Protein AF-R4KWC5-F1 (afdb_monomer_lite)

Secondary structure (DSSP, 8-state):
--EEEPPPEEE-SEEEEEEETTTTTTTEEEEEEEESSTT--EEEEEEEEEE-TT--EEEEEEEEE-SSS-EEEEEEEEE--

Sequence (81 aa):
MAFIQAPPVLQGTGDFHWEWDYGDRDNYWGYSVRPFQANEAVETIRTWVTSDNNLSQTTHFIVRKLDADPGLLRFTAVRLP

Foldseek 3Di:
DDKDKDDWDKDAAFKDKDKDQCPVVQQWDDKDKAFPDPPWDKDFPDWDWDADPVRRIMIMTTMGTHDRGIGTIIMMIDHDD

pLDDT: mean 91.58, std 6.41, range [63.62, 97.75]

Structure (mmCIF, N/CA/C/O backbone):
data_AF-R4KWC5-F1
#
_entry.id   AF-R4KWC5-F1
#
loop_
_atom_site.group_PDB
_atom_site.id
_atom_site.type_symbol
_atom_site.label_atom_id
_atom_site.label_alt_id
_atom_site.label_comp_id
_atom_site.label_asym_id
_atom_site.label_entity_id
_atom_site.label_seq_id
_atom_site.pdbx_PDB_ins_code
_atom_site.Cartn_x
_atom_site.Cartn_y
_atom_site.Cartn_z
_atom_site.occupancy
_atom_site.B_iso_or_equiv
_atom_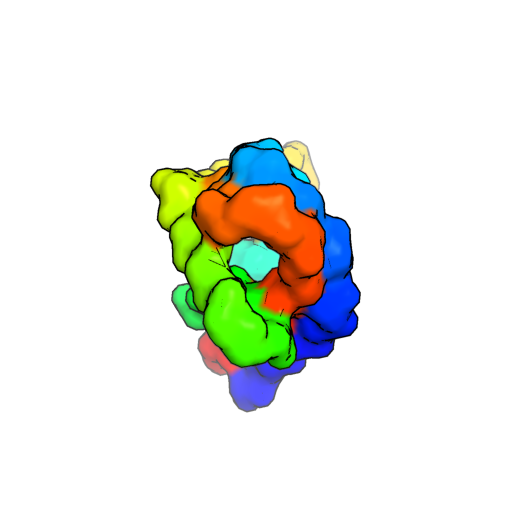site.auth_seq_id
_atom_site.auth_comp_id
_atom_site.auth_asym_id
_atom_site.auth_atom_id
_atom_site.pdbx_PDB_model_num
ATOM 1 N N . MET A 1 1 ? -4.716 -7.605 -20.269 1.00 63.62 1 MET A N 1
ATOM 2 C CA . MET A 1 1 ? -4.667 -6.770 -19.051 1.00 63.62 1 MET A CA 1
ATOM 3 C C . MET A 1 1 ? -4.475 -7.707 -17.873 1.00 63.62 1 MET A C 1
ATOM 5 O O . MET A 1 1 ? -5.307 -8.590 -17.696 1.00 63.62 1 MET A O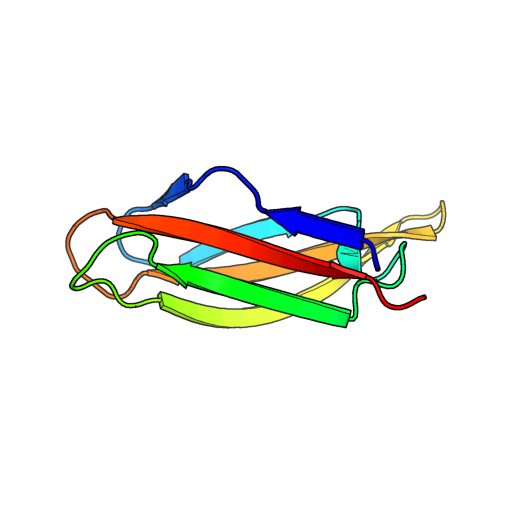 1
ATOM 9 N N . ALA A 1 2 ? -3.350 -7.615 -17.165 1.00 80.75 2 ALA A N 1
ATOM 10 C CA . ALA A 1 2 ? -3.103 -8.457 -15.993 1.00 80.75 2 ALA A CA 1
ATOM 11 C C . ALA A 1 2 ? -3.609 -7.739 -14.736 1.00 80.75 2 ALA A C 1
ATOM 13 O O . ALA A 1 2 ? -3.497 -6.518 -14.636 1.00 80.75 2 ALA A O 1
ATOM 14 N N . PHE A 1 3 ? -4.189 -8.486 -13.801 1.00 86.94 3 PHE A N 1
ATOM 15 C CA . PHE A 1 3 ? -4.679 -7.955 -12.534 1.00 86.94 3 PHE A CA 1
ATOM 16 C C . PHE A 1 3 ? -4.090 -8.760 -11.380 1.00 86.94 3 PHE A C 1
ATOM 18 O O . PHE A 1 3 ? -3.956 -9.980 -11.463 1.00 86.94 3 PHE A O 1
ATOM 25 N N . ILE A 1 4 ? -3.756 -8.070 -10.296 1.00 90.25 4 ILE A N 1
ATOM 26 C CA . ILE A 1 4 ? -3.374 -8.671 -9.025 1.00 90.25 4 ILE A CA 1
ATOM 27 C C . ILE A 1 4 ? -4.493 -8.416 -8.036 1.00 90.25 4 ILE A C 1
ATOM 29 O O . ILE A 1 4 ? -4.991 -7.299 -7.891 1.00 90.25 4 ILE A O 1
ATOM 33 N N . GLN A 1 5 ? -4.862 -9.473 -7.330 1.00 91.88 5 GLN A N 1
ATOM 34 C CA . GLN A 1 5 ? -5.776 -9.408 -6.212 1.00 91.88 5 GLN A CA 1
ATOM 35 C C . GLN A 1 5 ? -5.190 -10.236 -5.074 1.00 91.88 5 GLN A C 1
ATOM 37 O O . GLN A 1 5 ? -5.345 -11.456 -5.041 1.00 91.88 5 GLN A O 1
ATOM 42 N N . ALA A 1 6 ? -4.496 -9.565 -4.158 1.00 92.00 6 ALA A N 1
ATOM 43 C CA . ALA A 1 6 ? -3.871 -10.232 -3.028 1.00 92.00 6 ALA A CA 1
ATOM 44 C C . ALA A 1 6 ? -4.938 -10.778 -2.052 1.00 92.00 6 ALA A C 1
ATOM 46 O O . ALA A 1 6 ? -6.071 -10.256 -1.999 1.00 92.00 6 ALA A O 1
ATOM 47 N N . PRO A 1 7 ? -4.609 -11.829 -1.276 1.00 95.12 7 PRO A N 1
ATOM 48 C CA . PRO A 1 7 ? -5.394 -12.214 -0.112 1.00 95.12 7 PRO A CA 1
ATOM 49 C C . PRO A 1 7 ? -5.556 -11.025 0.851 1.00 95.12 7 PRO A C 1
ATOM 51 O O . PRO A 1 7 ? -4.621 -10.235 0.991 1.00 95.12 7 PRO A O 1
ATOM 54 N N . PRO A 1 8 ? -6.722 -10.863 1.499 1.00 96.00 8 PRO A N 1
ATOM 55 C CA . PRO A 1 8 ? -6.888 -9.846 2.527 1.00 96.00 8 PRO A CA 1
ATOM 56 C C . PRO A 1 8 ? -5.936 -10.078 3.705 1.00 96.00 8 PRO A C 1
ATOM 58 O O . PRO A 1 8 ? -5.683 -11.220 4.087 1.00 96.00 8 PRO A O 1
ATOM 61 N N . VAL A 1 9 ? -5.447 -8.994 4.297 1.00 95.81 9 VAL A N 1
ATOM 62 C CA . VAL A 1 9 ? -4.518 -9.004 5.431 1.00 95.81 9 VAL A CA 1
ATOM 63 C C . VAL A 1 9 ? -5.187 -8.319 6.615 1.00 95.81 9 VAL A C 1
ATOM 65 O O . VAL A 1 9 ? -5.737 -7.229 6.462 1.00 95.81 9 VAL A O 1
ATOM 68 N N . LEU A 1 10 ? -5.149 -8.956 7.786 1.00 96.31 10 LEU A N 1
ATOM 69 C CA . LEU A 1 10 ? -5.666 -8.373 9.023 1.00 96.31 10 LEU A CA 1
ATOM 70 C C . LEU A 1 10 ? -4.714 -7.282 9.508 1.00 96.31 10 LEU A C 1
ATOM 72 O O . LEU A 1 10 ? -3.524 -7.538 9.671 1.00 96.31 10 LEU A O 1
ATOM 76 N N . GLN A 1 11 ? -5.245 -6.087 9.743 1.00 95.62 11 GLN A N 1
ATOM 77 C CA . GLN A 1 11 ? -4.498 -4.954 10.279 1.00 95.62 11 GLN A CA 1
ATOM 78 C C . GLN A 1 11 ? -5.213 -4.409 11.510 1.00 95.62 11 GLN A C 1
ATOM 80 O O . GLN A 1 11 ? -6.440 -4.321 11.525 1.00 95.62 11 GLN A O 1
ATOM 85 N N . GLY A 1 12 ? -4.445 -4.055 12.541 1.00 96.19 12 GLY A N 1
ATOM 86 C CA . GLY A 1 12 ? -4.958 -3.275 13.670 1.00 96.19 12 GLY A CA 1
ATOM 87 C C . GLY A 1 12 ? -5.176 -1.812 13.281 1.00 96.19 12 GLY A C 1
ATOM 88 O O . GLY A 1 12 ? -4.986 -1.442 12.129 1.00 96.19 12 GLY A O 1
ATOM 89 N N . THR A 1 13 ? -5.535 -0.961 14.236 1.00 96.12 13 THR A N 1
ATOM 90 C CA . THR A 1 13 ? -5.598 0.494 14.027 1.00 96.12 13 THR A CA 1
ATOM 91 C C . THR A 1 13 ? -4.198 1.099 13.918 1.00 96.12 13 THR A C 1
ATOM 93 O O . THR A 1 13 ? -3.297 0.710 14.663 1.00 96.12 13 THR A O 1
ATOM 96 N N . GLY A 1 14 ? -4.023 2.092 13.043 1.00 96.44 14 GLY A N 1
ATOM 97 C CA . GLY A 1 14 ? -2.768 2.837 12.898 1.00 96.44 14 GLY A CA 1
ATOM 98 C C . GLY A 1 14 ? -2.126 2.707 11.521 1.00 96.44 14 GLY A C 1
ATOM 99 O O . GLY A 1 14 ? -2.791 2.340 10.551 1.00 96.44 14 GLY A O 1
ATOM 100 N N . ASP A 1 15 ? -0.838 3.048 11.451 1.00 97.75 15 ASP A N 1
ATOM 101 C CA . ASP A 1 15 ? -0.078 3.149 10.203 1.00 97.75 15 ASP A CA 1
ATOM 102 C C . ASP A 1 15 ? 0.751 1.888 9.970 1.00 97.75 15 ASP A C 1
ATOM 104 O O . ASP A 1 15 ? 1.534 1.471 10.823 1.00 97.75 15 ASP A O 1
ATOM 108 N N . PHE A 1 16 ? 0.618 1.321 8.777 1.00 96.94 16 PHE A N 1
ATOM 109 C CA . PHE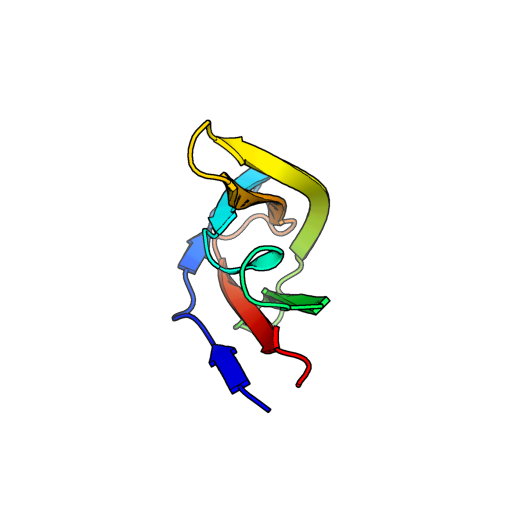 A 1 16 ? 1.313 0.117 8.352 1.00 96.94 16 PHE A CA 1
ATOM 110 C C . PHE A 1 16 ? 2.071 0.388 7.066 1.00 96.94 16 PHE A C 1
ATOM 112 O O . PHE A 1 16 ? 1.563 1.017 6.135 1.00 96.94 16 PHE A O 1
ATOM 119 N N . HIS A 1 17 ? 3.297 -0.118 7.013 1.00 96.88 17 HIS A N 1
ATOM 120 C CA . HIS A 1 17 ? 4.121 -0.064 5.819 1.00 96.88 17 HIS A CA 1
ATOM 121 C C . HIS A 1 17 ? 3.929 -1.343 5.012 1.00 96.88 17 HIS A C 1
ATOM 123 O O . HIS A 1 17 ? 4.154 -2.442 5.518 1.00 96.88 17 HIS A O 1
ATOM 129 N N . TRP A 1 18 ? 3.460 -1.198 3.775 1.00 95.25 18 TRP A N 1
ATOM 130 C CA . TRP A 1 18 ? 3.337 -2.291 2.815 1.00 95.25 18 TRP A CA 1
ATOM 131 C C . TRP A 1 18 ? 4.339 -2.106 1.682 1.00 95.25 18 TRP A C 1
ATOM 133 O O . TRP A 1 18 ? 4.615 -0.977 1.268 1.00 95.25 18 TRP A O 1
ATOM 143 N N . GLU A 1 19 ? 4.836 -3.220 1.157 1.00 93.88 19 GLU A N 1
ATOM 144 C CA . GLU A 1 19 ? 5.815 -3.249 0.074 1.00 93.88 19 GLU A CA 1
ATOM 145 C C . GLU A 1 19 ? 5.356 -4.179 -1.039 1.00 93.88 19 GLU A C 1
ATOM 147 O O . GLU A 1 19 ? 4.702 -5.199 -0.797 1.00 93.88 19 GLU A O 1
ATOM 152 N N . TRP A 1 20 ? 5.681 -3.802 -2.272 1.00 91.12 20 TRP A N 1
ATOM 153 C CA . TRP A 1 20 ? 5.305 -4.562 -3.447 1.00 91.12 20 TRP A CA 1
ATOM 154 C C . TRP A 1 20 ? 6.318 -4.417 -4.589 1.00 91.12 20 TRP A C 1
ATOM 156 O O . TRP A 1 20 ? 6.464 -3.351 -5.185 1.00 91.12 20 TRP A O 1
ATOM 166 N N . ASP A 1 21 ? 6.961 -5.532 -4.938 1.00 85.94 21 ASP A N 1
ATOM 167 C CA . ASP A 1 21 ? 8.108 -5.584 -5.866 1.00 85.94 21 ASP A CA 1
ATOM 168 C C . ASP A 1 21 ? 7.740 -5.644 -7.358 1.00 85.94 21 ASP A C 1
ATOM 170 O O . ASP A 1 21 ? 8.608 -5.831 -8.210 1.00 85.94 21 ASP A O 1
ATOM 174 N N . TYR A 1 22 ? 6.450 -5.558 -7.697 1.00 76.94 22 TYR A N 1
ATOM 175 C CA . TYR A 1 22 ? 5.997 -5.613 -9.094 1.00 76.94 22 TYR A CA 1
ATOM 176 C C . TYR A 1 22 ? 5.471 -4.278 -9.621 1.00 76.94 22 TYR A C 1
ATOM 178 O O . TYR A 1 22 ? 5.219 -4.196 -10.815 1.00 76.94 22 TYR A O 1
ATOM 186 N N . GLY A 1 23 ? 5.273 -3.263 -8.772 1.00 75.62 23 GLY A N 1
ATOM 187 C CA . GLY A 1 23 ? 4.498 -2.067 -9.117 1.00 75.62 23 GLY A CA 1
ATOM 188 C C . GLY A 1 23 ? 4.985 -1.332 -10.359 1.00 75.62 23 GLY A C 1
ATOM 189 O O . GLY A 1 23 ? 4.523 -1.597 -11.472 1.00 75.62 23 GLY A O 1
ATOM 190 N N . ASP A 1 24 ? 5.931 -0.418 -10.178 1.00 72.00 24 ASP A N 1
ATOM 191 C CA . ASP A 1 24 ? 6.439 0.379 -11.298 1.00 72.00 24 ASP A CA 1
ATOM 192 C C . ASP A 1 24 ? 7.259 -0.467 -12.288 1.00 72.00 24 ASP A C 1
ATOM 194 O O . ASP A 1 24 ? 7.240 -0.194 -13.489 1.00 72.00 24 ASP A O 1
ATOM 198 N N . ARG A 1 25 ? 7.888 -1.557 -11.818 1.00 76.56 25 ARG A N 1
ATOM 199 C CA . ARG A 1 25 ? 8.739 -2.430 -12.642 1.00 76.56 25 ARG A CA 1
ATOM 200 C C . ARG A 1 25 ? 7.980 -3.071 -13.803 1.00 76.56 25 ARG A C 1
ATOM 202 O O . ARG A 1 25 ? 8.518 -3.190 -14.900 1.00 76.56 25 ARG A O 1
ATOM 209 N N . ASP A 1 26 ? 6.746 -3.511 -13.554 1.00 83.94 26 ASP A N 1
ATOM 210 C CA . ASP A 1 26 ? 5.958 -4.309 -14.497 1.00 83.94 26 ASP A CA 1
ATOM 211 C C . ASP A 1 26 ? 4.761 -3.531 -15.082 1.00 83.94 26 ASP A C 1
ATOM 213 O O . ASP A 1 26 ? 3.782 -4.139 -15.521 1.00 83.94 26 ASP A O 1
ATOM 217 N N . ASN A 1 27 ? 4.835 -2.193 -15.127 1.00 85.38 27 ASN A N 1
ATOM 218 C CA . ASN A 1 27 ? 3.796 -1.290 -15.653 1.00 85.38 27 ASN A CA 1
ATOM 219 C C . ASN A 1 27 ? 2.429 -1.427 -14.955 1.00 85.38 27 ASN A C 1
ATOM 221 O O . ASN A 1 27 ? 1.369 -1.329 -15.591 1.00 85.38 27 ASN A O 1
ATOM 225 N N . TYR A 1 28 ? 2.416 -1.650 -13.639 1.00 88.31 28 TYR A N 1
ATOM 226 C CA . TYR A 1 28 ? 1.185 -1.504 -12.872 1.00 88.31 28 TYR A CA 1
ATOM 227 C C . TYR A 1 28 ? 0.945 -0.036 -12.541 1.00 88.31 28 TYR A C 1
ATOM 229 O O . TYR A 1 28 ? 1.691 0.580 -11.794 1.00 88.31 28 TYR A O 1
ATOM 237 N N . TRP A 1 29 ? -0.125 0.523 -13.095 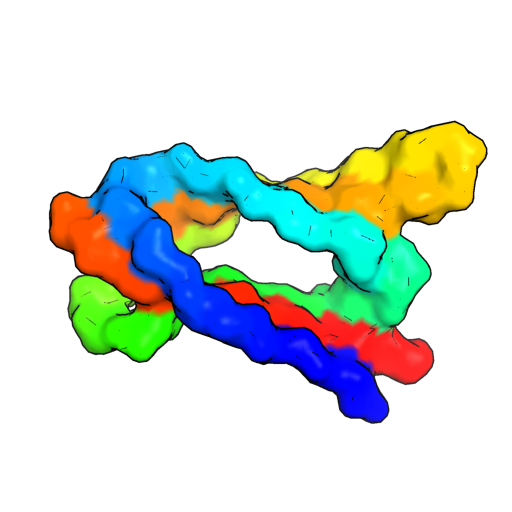1.00 81.81 29 TRP A N 1
ATOM 238 C CA . TRP A 1 29 ? -0.431 1.955 -12.976 1.00 81.81 29 TRP A CA 1
ATOM 239 C C . TRP A 1 29 ? -1.671 2.252 -12.142 1.00 81.81 29 TRP A C 1
ATOM 241 O O . TRP A 1 29 ? -1.836 3.366 -11.657 1.00 81.81 29 TRP A O 1
ATOM 251 N N . GLY A 1 30 ? -2.554 1.270 -11.965 1.00 86.44 30 GLY A N 1
ATOM 252 C CA . GLY A 1 30 ? -3.703 1.402 -11.078 1.00 86.44 30 GLY A CA 1
ATOM 253 C C . GLY A 1 30 ? -3.557 0.451 -9.907 1.00 86.44 30 GLY A C 1
ATOM 254 O O . GLY A 1 30 ? -3.443 -0.753 -10.115 1.00 86.44 30 GLY A O 1
ATOM 255 N N . TYR A 1 31 ? -3.597 0.966 -8.685 1.00 90.69 31 TYR A N 1
ATOM 256 C CA . TYR A 1 31 ? -3.666 0.155 -7.476 1.00 90.69 31 TYR A CA 1
ATOM 257 C C . TYR A 1 31 ? -4.670 0.747 -6.491 1.00 90.69 31 TYR A C 1
ATOM 259 O O . TYR A 1 31 ? -5.030 1.920 -6.553 1.00 90.69 31 TYR A O 1
ATOM 267 N N . SER A 1 32 ? -5.149 -0.093 -5.584 1.00 92.94 32 SER A N 1
ATOM 268 C CA . SER A 1 32 ? -6.040 0.308 -4.505 1.00 92.94 32 SER A CA 1
ATOM 269 C C . SER A 1 32 ? -5.781 -0.565 -3.289 1.00 92.94 32 SER A C 1
ATOM 271 O O . SER A 1 32 ? -5.715 -1.794 -3.398 1.00 92.94 32 SER A O 1
ATOM 273 N N . VAL A 1 33 ? -5.662 0.090 -2.136 1.00 95.31 33 VAL A N 1
ATOM 274 C CA . VAL A 1 33 ? -5.818 -0.532 -0.826 1.00 95.31 33 VAL A CA 1
ATOM 275 C C . VAL A 1 33 ? -7.215 -0.185 -0.339 1.00 95.31 33 VAL A C 1
ATOM 277 O O . VAL A 1 33 ? -7.572 0.989 -0.261 1.00 95.31 33 VAL A O 1
ATOM 280 N N . ARG A 1 34 ? -8.022 -1.205 -0.052 1.00 95.00 34 ARG A N 1
ATOM 281 C CA . ARG A 1 34 ? -9.423 -1.025 0.337 1.00 95.00 34 ARG A CA 1
ATOM 282 C C . ARG A 1 34 ? -9.824 -1.949 1.476 1.00 95.00 34 ARG A C 1
ATOM 284 O O . ARG A 1 34 ? -9.214 -3.010 1.628 1.00 95.00 34 ARG A O 1
ATOM 291 N N . PRO A 1 35 ? -10.879 -1.617 2.227 1.00 96.19 35 PRO A N 1
ATOM 292 C CA . PRO A 1 35 ? -11.426 -2.546 3.192 1.00 96.19 35 PRO A CA 1
ATOM 293 C C . PRO A 1 35 ? -12.044 -3.765 2.499 1.00 96.19 35 PRO A C 1
ATOM 295 O O . PRO A 1 35 ? -12.586 -3.667 1.394 1.00 96.19 35 PRO A O 1
ATOM 298 N N . PHE A 1 36 ? -11.938 -4.929 3.137 1.00 96.19 36 PHE A N 1
ATOM 299 C CA . PHE A 1 36 ? -12.547 -6.179 2.673 1.00 96.19 36 PHE A CA 1
ATOM 300 C C . PHE A 1 36 ? -13.855 -6.513 3.408 1.00 96.19 36 PHE A C 1
ATOM 302 O O . PHE A 1 36 ? -14.605 -7.382 2.967 1.00 96.19 36 PHE A O 1
ATOM 309 N N . GLN A 1 37 ? -14.136 -5.819 4.510 1.00 93.62 37 GLN A N 1
ATOM 310 C CA . GLN A 1 37 ? -15.312 -6.010 5.358 1.00 93.62 37 GLN A CA 1
ATOM 311 C C . GLN A 1 37 ? -16.123 -4.709 5.450 1.00 93.62 37 GLN A C 1
ATOM 313 O O . GLN A 1 37 ? -15.646 -3.637 5.076 1.00 93.62 37 GLN A O 1
ATOM 318 N N . ALA A 1 38 ? -17.376 -4.819 5.892 1.00 92.06 38 ALA A N 1
ATOM 319 C CA . ALA A 1 38 ? -18.254 -3.669 6.093 1.00 92.06 38 ALA A CA 1
ATOM 320 C C . ALA A 1 38 ? -17.859 -2.876 7.348 1.00 92.06 38 ALA A C 1
ATOM 322 O O . ALA A 1 38 ? -17.366 -3.466 8.302 1.00 92.06 38 ALA A O 1
ATOM 323 N N . ASN A 1 39 ? -18.178 -1.575 7.361 1.00 91.62 39 ASN A N 1
ATOM 324 C CA . ASN A 1 39 ? -17.896 -0.644 8.466 1.00 91.62 39 ASN A CA 1
ATOM 325 C C . ASN A 1 39 ? -16.402 -0.484 8.774 1.00 91.62 39 ASN A C 1
ATOM 327 O O . ASN A 1 39 ? -16.005 -0.390 9.927 1.00 91.62 39 ASN A O 1
ATOM 331 N N . GLU A 1 40 ? -15.596 -0.451 7.720 1.00 94.31 40 GLU A N 1
ATOM 332 C CA . GLU A 1 40 ? -14.151 -0.317 7.801 1.00 94.31 40 GLU A CA 1
ATOM 333 C C . GLU A 1 40 ? -13.699 0.866 6.940 1.00 94.31 40 GLU A C 1
ATOM 335 O O . GLU A 1 40 ? -14.214 1.090 5.839 1.00 94.31 40 GLU A O 1
ATOM 340 N N . ALA A 1 41 ? -12.703 1.598 7.417 1.00 94.38 41 ALA A N 1
ATOM 341 C CA . ALA A 1 41 ? -12.139 2.772 6.785 1.00 94.38 41 ALA A CA 1
ATOM 342 C C . ALA A 1 41 ? -10.610 2.670 6.733 1.00 94.38 41 ALA A C 1
ATOM 344 O O . ALA A 1 41 ? -9.930 2.326 7.705 1.00 94.38 41 ALA A O 1
ATOM 345 N N . VAL A 1 42 ? -10.064 2.979 5.560 1.00 96.00 42 VAL A N 1
ATOM 346 C CA . VAL A 1 42 ? -8.631 2.930 5.283 1.00 96.00 42 VAL A CA 1
ATOM 347 C C . VAL A 1 42 ? -8.229 4.115 4.422 1.00 96.00 42 VAL A C 1
ATOM 349 O O . VAL A 1 42 ? -8.960 4.517 3.519 1.00 96.00 42 VAL A O 1
ATOM 352 N N . GLU A 1 43 ? -7.045 4.643 4.688 1.00 96.06 43 GLU A N 1
ATOM 353 C CA . GLU A 1 43 ? -6.423 5.714 3.925 1.00 96.06 43 GLU A CA 1
ATOM 354 C C . GLU A 1 43 ? -5.033 5.268 3.459 1.00 96.06 43 GLU A C 1
ATOM 356 O O . GLU A 1 43 ? -4.300 4.612 4.196 1.00 96.06 43 GLU A O 1
ATOM 361 N N . THR A 1 44 ? -4.645 5.625 2.234 1.00 95.75 44 THR A N 1
ATOM 362 C CA . THR A 1 44 ? -3.239 5.541 1.813 1.00 95.75 44 THR A CA 1
ATOM 363 C C . THR A 1 44 ? -2.621 6.919 1.996 1.00 95.75 44 THR A C 1
ATOM 365 O O . THR A 1 44 ? -2.929 7.838 1.245 1.00 95.75 44 THR A O 1
ATOM 368 N N . ILE A 1 45 ? -1.771 7.065 3.010 1.00 97.19 45 ILE A N 1
ATOM 369 C CA . ILE A 1 45 ? -1.174 8.350 3.405 1.00 97.19 45 ILE A CA 1
ATOM 370 C C . ILE A 1 45 ? -0.068 8.752 2.439 1.00 97.19 45 ILE A C 1
ATOM 372 O O . ILE A 1 45 ? 0.115 9.928 2.123 1.00 97.19 45 ILE A O 1
ATOM 376 N N . ARG A 1 46 ? 0.727 7.772 2.008 1.00 95.88 46 ARG A N 1
ATOM 377 C CA . ARG A 1 46 ? 1.904 8.020 1.186 1.00 95.88 46 ARG A CA 1
ATOM 378 C C . ARG A 1 46 ? 2.182 6.827 0.297 1.00 95.88 46 ARG A C 1
ATOM 380 O O . ARG A 1 46 ? 2.178 5.698 0.778 1.00 95.88 46 ARG A O 1
ATOM 387 N N . THR A 1 47 ? 2.544 7.117 -0.944 1.00 93.56 47 THR A N 1
ATOM 388 C CA . THR A 1 47 ? 3.187 6.161 -1.842 1.00 93.56 47 THR A CA 1
ATOM 389 C C . THR A 1 47 ? 4.527 6.724 -2.285 1.00 93.56 47 THR A C 1
ATOM 391 O O . THR A 1 47 ? 4.649 7.923 -2.543 1.00 93.56 47 THR A O 1
ATOM 394 N N . TRP A 1 48 ? 5.543 5.875 -2.358 1.00 93.56 48 TRP A N 1
ATOM 395 C CA . TRP A 1 48 ? 6.813 6.196 -3.001 1.00 93.56 48 TRP A CA 1
ATOM 396 C C . TRP A 1 48 ? 7.427 4.924 -3.570 1.00 93.56 48 TRP A C 1
ATOM 398 O O . TRP A 1 48 ? 7.044 3.818 -3.191 1.00 93.56 48 TRP A O 1
ATOM 408 N N . VAL A 1 49 ? 8.383 5.089 -4.476 1.00 92.81 49 VAL A N 1
ATOM 409 C CA . VAL A 1 49 ? 9.067 3.974 -5.127 1.00 92.81 49 VAL A CA 1
ATOM 410 C C . VAL A 1 49 ? 10.559 4.107 -4.899 1.00 92.81 49 VAL A C 1
ATOM 412 O O . VAL A 1 49 ? 11.111 5.209 -4.948 1.00 92.81 49 VAL A O 1
ATOM 415 N N . THR A 1 50 ? 11.197 2.984 -4.601 1.00 93.31 50 THR A N 1
ATOM 416 C CA . THR A 1 50 ? 12.652 2.866 -4.534 1.00 93.31 50 THR A CA 1
ATOM 417 C C . THR A 1 50 ? 13.129 1.898 -5.609 1.00 93.31 50 THR A C 1
ATOM 419 O O . THR A 1 50 ? 12.347 1.101 -6.126 1.00 93.31 50 THR A O 1
ATOM 422 N N . SER A 1 51 ? 14.403 1.989 -5.981 1.00 92.88 51 SER A N 1
ATOM 423 C CA . SER A 1 51 ? 15.040 1.055 -6.907 1.00 92.88 51 SER A CA 1
ATOM 424 C C . SER A 1 51 ? 16.400 0.626 -6.377 1.00 92.88 51 SER A C 1
ATOM 426 O O . SER A 1 51 ? 17.122 1.454 -5.817 1.00 92.88 51 SER A O 1
ATOM 428 N N . ASP A 1 52 ? 16.769 -0.632 -6.595 1.00 90.69 52 ASP A N 1
ATOM 429 C CA . ASP A 1 52 ? 18.099 -1.148 -6.272 1.00 90.69 52 ASP A CA 1
ATOM 430 C C . ASP A 1 52 ? 19.094 -1.027 -7.449 1.00 90.69 52 ASP A C 1
ATOM 432 O O . ASP A 1 52 ? 18.782 -0.504 -8.523 1.00 90.69 52 ASP A O 1
ATOM 436 N N . ASN A 1 53 ? 20.315 -1.537 -7.251 1.00 94.62 53 ASN A N 1
ATOM 437 C CA . ASN A 1 53 ? 21.375 -1.534 -8.269 1.00 94.62 53 ASN A CA 1
ATOM 438 C C . ASN A 1 53 ? 21.062 -2.412 -9.496 1.00 94.62 53 ASN A C 1
ATOM 440 O O . ASN A 1 53 ? 21.737 -2.285 -10.516 1.00 94.62 53 ASN A O 1
ATOM 444 N N . ASN A 1 54 ? 20.062 -3.292 -9.407 1.00 89.62 54 ASN A N 1
ATOM 445 C CA . ASN A 1 54 ? 19.620 -4.168 -10.489 1.00 89.62 54 ASN A CA 1
ATOM 446 C C . ASN A 1 54 ? 18.383 -3.613 -11.214 1.00 89.62 54 ASN A C 1
ATOM 448 O O . ASN A 1 54 ? 17.771 -4.334 -12.001 1.00 89.62 54 ASN A O 1
ATOM 452 N N . LEU A 1 55 ? 18.001 -2.354 -10.949 1.00 85.38 55 LEU A N 1
ATOM 453 C CA . LEU A 1 55 ? 16.753 -1.741 -11.420 1.00 85.38 55 LEU A CA 1
ATOM 454 C C . LEU A 1 55 ? 15.496 -2.507 -10.975 1.00 85.38 55 LEU A C 1
ATOM 456 O O . LEU A 1 55 ? 14.437 -2.381 -11.593 1.00 85.38 55 LEU A O 1
ATOM 460 N N . SER A 1 56 ? 15.578 -3.273 -9.886 1.00 87.06 56 SER A N 1
ATOM 461 C CA . SER A 1 56 ? 14.387 -3.802 -9.237 1.00 87.06 56 SER A CA 1
ATOM 462 C C . SER A 1 56 ? 13.717 -2.663 -8.483 1.00 87.06 56 SER A C 1
ATOM 464 O O . SER A 1 56 ? 14.310 -2.084 -7.574 1.00 87.06 56 SER A O 1
ATOM 466 N N . GLN A 1 57 ? 12.503 -2.312 -8.899 1.00 89.94 57 GLN A N 1
ATOM 467 C CA . GLN A 1 57 ? 11.710 -1.260 -8.275 1.00 89.94 57 GLN A CA 1
ATOM 468 C C . GLN A 1 57 ? 10.742 -1.864 -7.258 1.00 89.94 57 GLN A C 1
ATOM 470 O O . GLN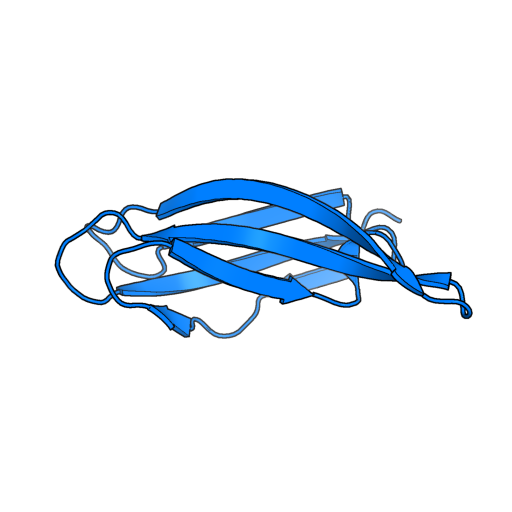 A 1 57 ? 10.022 -2.810 -7.581 1.00 89.94 57 GLN A O 1
ATOM 475 N N . THR A 1 58 ? 10.682 -1.277 -6.066 1.00 91.94 58 THR A N 1
ATOM 476 C CA . THR A 1 58 ? 9.723 -1.639 -5.018 1.00 91.94 58 THR A CA 1
ATOM 477 C C . THR A 1 58 ? 8.829 -0.443 -4.734 1.00 91.94 58 THR A C 1
ATOM 479 O O . THR A 1 58 ? 9.296 0.659 -4.429 1.00 91.94 58 THR A O 1
ATOM 482 N N . THR A 1 59 ? 7.520 -0.655 -4.839 1.00 92.94 59 THR A N 1
ATOM 483 C CA . THR A 1 59 ? 6.518 0.336 -4.456 1.00 92.94 59 THR A CA 1
ATOM 484 C C . THR A 1 59 ? 6.197 0.169 -2.978 1.00 92.94 59 THR A C 1
ATOM 486 O O . THR A 1 59 ? 5.863 -0.925 -2.522 1.00 92.94 59 THR A O 1
ATOM 489 N N . HIS A 1 60 ? 6.269 1.265 -2.234 1.00 94.19 60 HIS A N 1
ATOM 490 C CA . HIS A 1 60 ? 5.967 1.304 -0.812 1.00 94.19 60 HIS A CA 1
ATOM 491 C C . HIS A 1 60 ? 4.712 2.130 -0.550 1.00 94.19 60 HIS A C 1
ATOM 493 O O . HIS A 1 60 ? 4.499 3.174 -1.174 1.00 94.19 60 HIS A O 1
ATOM 499 N N . PHE A 1 61 ? 3.931 1.701 0.436 1.00 95.38 61 PHE A N 1
ATOM 500 C CA . PHE A 1 61 ? 2.721 2.381 0.882 1.00 95.38 61 PHE A CA 1
ATOM 501 C C . PHE A 1 61 ? 2.761 2.581 2.392 1.00 95.38 61 PHE A C 1
ATOM 503 O O . PHE A 1 61 ? 3.032 1.632 3.125 1.00 95.38 61 PHE A O 1
ATOM 510 N N . ILE A 1 62 ? 2.428 3.783 2.865 1.00 97.25 62 ILE A N 1
ATOM 511 C CA . ILE A 1 62 ? 1.929 3.957 4.232 1.00 97.25 62 ILE A CA 1
ATOM 512 C C . ILE A 1 62 ? 0.409 3.895 4.169 1.00 97.25 62 ILE A C 1
ATOM 514 O O . ILE A 1 62 ? -0.235 4.781 3.603 1.00 97.25 62 ILE A O 1
ATOM 518 N N . VAL A 1 63 ? -0.149 2.844 4.752 1.00 97.19 63 VAL A N 1
ATOM 519 C CA . VAL A 1 63 ? -1.585 2.592 4.834 1.00 97.19 63 VAL A CA 1
ATOM 520 C C . VAL A 1 63 ? -2.030 2.819 6.269 1.00 97.19 63 VAL A C 1
ATOM 522 O O . VAL A 1 63 ? -1.488 2.203 7.180 1.00 97.19 63 VAL A O 1
ATOM 525 N N . ARG A 1 64 ? -3.037 3.665 6.476 1.00 97.25 64 ARG A N 1
ATOM 526 C CA . ARG A 1 64 ? -3.655 3.885 7.781 1.00 97.25 64 ARG A CA 1
ATOM 527 C C . ARG A 1 64 ? -4.992 3.185 7.876 1.00 97.25 64 ARG A C 1
ATOM 529 O O . ARG A 1 64 ? -5.902 3.462 7.096 1.00 97.25 64 ARG A O 1
ATOM 536 N N . LYS A 1 65 ? -5.125 2.330 8.883 1.00 96.12 65 LYS A N 1
ATOM 537 C CA . LYS A 1 65 ? -6.402 1.774 9.312 1.00 96.12 65 LYS A CA 1
ATOM 538 C C . LYS A 1 65 ? -7.026 2.697 10.355 1.00 96.12 65 LYS A C 1
ATOM 540 O O . LYS A 1 65 ? -6.393 2.985 11.371 1.00 96.12 65 LYS A O 1
ATOM 545 N N . LEU A 1 66 ? -8.236 3.180 10.073 1.00 95.25 66 LEU A N 1
ATOM 546 C CA . LEU A 1 66 ? -8.853 4.270 10.834 1.00 95.25 66 LEU A CA 1
ATOM 547 C C . LEU A 1 66 ? -9.712 3.784 12.008 1.00 95.25 66 LEU A C 1
ATOM 549 O O . LEU A 1 66 ? -9.695 4.419 13.059 1.00 95.25 66 LEU A O 1
ATOM 553 N N . ASP A 1 67 ? -10.444 2.678 11.860 1.00 93.81 67 ASP A N 1
ATOM 554 C CA . ASP A 1 67 ? -11.324 2.189 12.934 1.00 93.81 67 ASP A CA 1
ATOM 555 C C . ASP A 1 67 ? -10.543 1.510 14.061 1.00 93.81 67 ASP A C 1
ATOM 557 O O . ASP A 1 67 ? -9.459 0.966 13.838 1.00 93.81 67 ASP A O 1
ATOM 561 N N . ALA A 1 68 ? -11.124 1.540 15.263 1.00 91.12 68 ALA A N 1
ATOM 562 C CA . ALA A 1 68 ? -10.527 1.031 16.499 1.00 91.12 68 ALA A CA 1
ATOM 563 C C . ALA A 1 68 ? -10.379 -0.501 16.533 1.00 91.12 68 ALA A C 1
ATOM 565 O O . ALA A 1 68 ? -9.496 -1.020 17.217 1.00 91.12 68 ALA A O 1
ATOM 566 N N . ASP A 1 69 ? -11.231 -1.216 15.799 1.00 93.75 69 ASP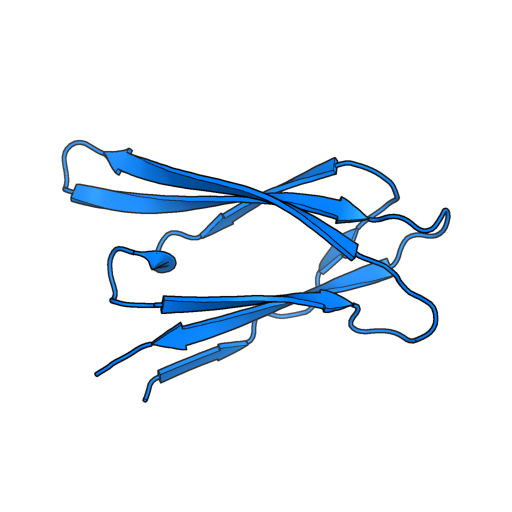 A N 1
ATOM 567 C CA . ASP A 1 69 ? -11.168 -2.669 15.703 1.00 93.75 69 ASP A CA 1
ATOM 568 C C . ASP A 1 69 ? -10.243 -3.110 14.553 1.00 93.75 69 ASP A C 1
ATOM 570 O O . ASP A 1 69 ? -10.162 -2.436 13.514 1.00 93.75 69 ASP A O 1
ATOM 574 N N . PRO A 1 70 ? -9.537 -4.248 14.702 1.00 94.19 70 PRO A N 1
ATOM 575 C CA . PRO A 1 70 ? -8.796 -4.843 13.603 1.00 94.19 70 PRO A CA 1
ATOM 576 C C . PRO A 1 70 ? -9.717 -5.232 12.445 1.00 94.19 70 PRO A C 1
ATOM 578 O O . PRO A 1 70 ? -10.757 -5.854 12.655 1.00 94.19 70 PRO A O 1
ATOM 581 N N . GLY A 1 71 ? -9.279 -4.952 11.220 1.00 95.31 71 GLY A N 1
ATOM 582 C CA . GLY A 1 71 ? -10.055 -5.204 10.009 1.00 95.31 71 GLY A CA 1
ATOM 583 C C . GLY A 1 71 ? -9.204 -5.779 8.884 1.00 95.31 71 GLY A C 1
ATOM 584 O O . GLY A 1 71 ? -7.988 -5.571 8.817 1.00 95.31 71 GLY A O 1
ATOM 585 N N . LEU A 1 72 ? -9.837 -6.531 7.985 1.00 96.62 72 LEU A N 1
ATOM 586 C CA . LEU A 1 72 ? -9.180 -7.057 6.793 1.00 96.62 72 LEU A CA 1
ATOM 587 C C . LEU A 1 72 ? -9.082 -5.973 5.717 1.00 96.62 72 LEU A C 1
ATOM 589 O O . LEU A 1 72 ? -10.090 -5.445 5.238 1.00 96.62 72 LEU A O 1
ATOM 593 N N . LEU A 1 73 ? -7.860 -5.702 5.273 1.00 96.56 73 LEU A N 1
ATOM 594 C CA . LEU A 1 73 ? -7.566 -4.825 4.147 1.00 96.56 73 LEU A CA 1
ATOM 595 C C . LEU A 1 73 ? -7.141 -5.643 2.932 1.00 96.56 73 LEU A C 1
ATOM 597 O O . LEU A 1 73 ? -6.538 -6.706 3.058 1.00 96.56 73 LEU A O 1
ATOM 601 N N . ARG A 1 74 ? -7.435 -5.144 1.734 1.00 96.12 74 ARG A N 1
ATOM 602 C CA . ARG A 1 74 ? -7.128 -5.820 0.477 1.00 96.12 74 ARG A CA 1
ATOM 603 C C . ARG A 1 74 ? -6.362 -4.917 -0.469 1.00 96.12 74 ARG A C 1
ATOM 605 O O . ARG A 1 74 ? -6.804 -3.807 -0.757 1.00 96.12 74 ARG A O 1
ATOM 612 N N . PHE A 1 75 ? -5.282 -5.461 -1.020 1.00 95.38 75 PHE A N 1
ATOM 613 C CA . PHE A 1 75 ? -4.549 -4.869 -2.128 1.00 95.38 75 PHE A CA 1
ATOM 614 C C . PHE A 1 75 ? -5.029 -5.425 -3.474 1.00 95.38 75 PHE A C 1
ATOM 616 O O . PHE A 1 75 ? -5.155 -6.642 -3.663 1.00 95.38 75 PHE A O 1
ATOM 623 N N . THR A 1 76 ? -5.272 -4.527 -4.421 1.00 94.56 76 THR A N 1
ATOM 624 C CA . THR A 1 76 ? -5.540 -4.854 -5.825 1.00 94.56 76 THR A CA 1
ATOM 625 C C . THR A 1 76 ? -4.732 -3.947 -6.733 1.00 94.56 76 THR A C 1
ATOM 627 O O . THR A 1 76 ? -4.603 -2.763 -6.431 1.00 94.56 76 THR A O 1
ATOM 630 N N . ALA A 1 77 ? -4.254 -4.476 -7.856 1.00 93.69 77 ALA A N 1
ATOM 631 C CA . ALA A 1 77 ? -3.549 -3.694 -8.863 1.00 93.69 77 ALA A CA 1
ATOM 632 C C . ALA A 1 77 ? -3.869 -4.157 -10.286 1.00 93.69 77 ALA A C 1
ATOM 634 O O . ALA A 1 77 ? -4.238 -5.309 -10.515 1.00 93.69 77 ALA A O 1
ATOM 635 N N . VAL A 1 78 ? -3.709 -3.256 -11.250 1.00 92.00 78 VAL A N 1
ATOM 636 C CA . VAL A 1 78 ? -3.908 -3.511 -12.672 1.00 92.00 78 VAL A CA 1
ATOM 637 C C . VAL A 1 78 ? -2.700 -3.060 -13.479 1.00 92.00 78 VAL A C 1
ATOM 639 O O . VAL A 1 78 ? -2.157 -1.972 -13.280 1.00 92.00 78 VAL A O 1
ATOM 642 N N . ARG A 1 79 ? -2.289 -3.934 -14.393 1.00 90.25 79 ARG A N 1
ATOM 643 C CA . ARG A 1 79 ? -1.188 -3.718 -15.320 1.00 90.25 79 ARG A CA 1
ATOM 644 C C . ARG A 1 79 ? -1.710 -3.181 -16.640 1.00 90.25 79 ARG A C 1
ATOM 646 O O . ARG A 1 79 ? -2.621 -3.771 -17.235 1.00 90.25 79 ARG A O 1
ATOM 653 N N . LEU A 1 80 ? -1.100 -2.094 -17.097 1.00 83.81 80 LEU A N 1
ATOM 654 C CA . LEU A 1 80 ? -1.307 -1.582 -18.444 1.00 83.81 80 LEU A CA 1
ATOM 655 C C . LEU A 1 80 ? -0.512 -2.424 -19.456 1.00 83.81 80 LEU A C 1
ATOM 657 O O . LEU A 1 80 ? 0.522 -2.993 -19.091 1.00 83.81 80 LEU A O 1
ATOM 661 N N . PRO A 1 81 ? -1.043 -2.594 -20.681 1.00 78.69 81 PRO A N 1
ATOM 662 C CA . PRO A 1 81 ? -0.364 -3.332 -21.741 1.00 78.69 81 PRO A CA 1
ATOM 663 C C . PRO A 1 81 ? 1.001 -2.734 -22.093 1.00 78.69 81 PRO A C 1
ATOM 665 O O . PRO A 1 81 ? 1.140 -1.493 -22.034 1.00 78.69 81 PRO A O 1
#

Organism: NCBI:txid767817

Radius of gyration: 13.34 Å; chains: 1; bounding box: 40×21×38 Å